Protein AF-W4L2V5-F1 (afdb_monomer)

Foldseek 3Di:
DPDQFQFPLSVCVVVVVDDPVCQLPDPRVVHHPFDPPPDPDGDDDDDPDDDDDDAFDKDKDKDCLQPSQAPPVRLVVLRNPDDQVRSQVVSCVSSVVRPSPDDIDMGMDTHHDDDDPVPDDPD

Organism: Entotheonella factor (NCBI:txid1429438)

pLDDT: mean 89.39, std 10.64, range [42.56, 98.56]

Secondary structure (DSSP, 8-state):
--S---BHHHHHHHTTSS-HHHHHT-TTTT-BS--TTSSSS-PPP--SSPPPP-TT-EEEEE-HHHHTTS-HHHHHHHHHHS-HHHHHHHHHHHHHHTT--S---EEEEE------TTS----

Mean predicted aligned error: 6.6 Å

InterPro domains:
  IPR001932 PPM-type phosphatase-like domain [PS51746] (1-111)
  IPR036457 PPM-type phosphatase-like domain superfamily [G3DSA:3.60.40.10] (1-111)
  IPR036457 PPM-type phosphatase-like domain superfamily [SSF81606] (1-111)

Radius of gyration: 18.51 Å; Cα contacts (8 Å, |Δi|>4): 122; chains: 1; bounding box: 55×36×48 Å

Structure (mmCIF, N/CA/C/O backbone):
data_AF-W4L2V5-F1
#
_entry.id   AF-W4L2V5-F1
#
loop_
_atom_site.group_PDB
_atom_site.id
_atom_site.type_symbol
_atom_site.label_atom_id
_atom_site.label_alt_id
_atom_site.label_comp_id
_atom_site.label_asym_id
_atom_site.label_entity_id
_atom_site.label_seq_id
_atom_site.pdbx_PDB_ins_code
_atom_site.Cartn_x
_atom_site.Cartn_y
_atom_site.Cartn_z
_atom_site.occupancy
_atom_site.B_iso_or_equiv
_atom_site.auth_seq_id
_atom_site.auth_comp_id
_atom_site.auth_asym_id
_atom_site.auth_atom_id
_atom_site.pdbx_PDB_model_num
ATOM 1 N N . GLN A 1 1 ? -3.696 -8.720 -3.503 1.00 84.81 1 GLN A N 1
ATOM 2 C CA . GLN A 1 1 ? -3.106 -8.199 -2.247 1.00 84.81 1 GLN A CA 1
ATOM 3 C C . GLN A 1 1 ? -2.240 -9.263 -1.549 1.00 84.81 1 GLN A C 1
ATOM 5 O O . GLN A 1 1 ? -2.633 -10.423 -1.546 1.00 84.81 1 GLN A O 1
ATOM 10 N N . MET A 1 2 ? -1.058 -8.909 -1.010 1.00 88.88 2 MET A N 1
ATO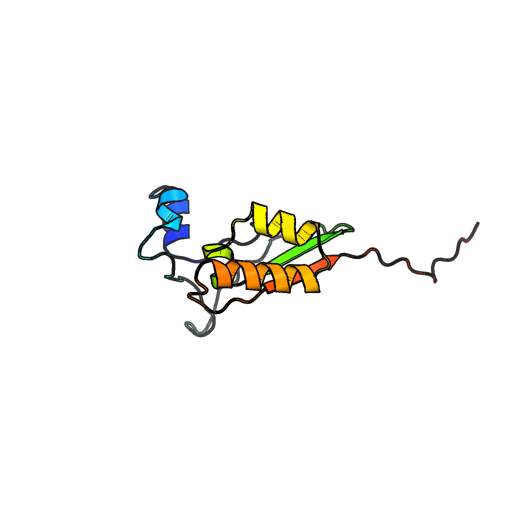M 11 C CA . MET A 1 2 ? -0.137 -9.852 -0.320 1.00 88.88 2 MET A CA 1
ATOM 12 C C . MET A 1 2 ? -0.230 -9.811 1.214 1.00 88.88 2 MET A C 1
ATOM 14 O O . MET A 1 2 ? 0.120 -10.777 1.888 1.00 88.88 2 MET A O 1
ATOM 18 N N . THR A 1 3 ? -0.636 -8.676 1.773 1.00 89.94 3 THR A N 1
ATOM 19 C CA . THR A 1 3 ? -0.862 -8.483 3.207 1.00 89.94 3 THR A CA 1
ATOM 20 C C . THR A 1 3 ? -2.356 -8.451 3.477 1.00 89.94 3 THR A C 1
ATOM 22 O O . THR A 1 3 ? -3.130 -8.058 2.611 1.00 89.94 3 THR A O 1
ATOM 25 N N . GLU A 1 4 ? -2.748 -8.831 4.684 1.00 86.56 4 GLU A N 1
ATOM 26 C CA . GLU A 1 4 ? -4.114 -8.650 5.167 1.00 86.56 4 GLU A CA 1
ATOM 27 C C . GLU A 1 4 ? -4.112 -7.555 6.227 1.00 86.56 4 GLU A C 1
ATOM 29 O O . GLU A 1 4 ? -3.262 -7.552 7.130 1.00 86.56 4 GLU A O 1
ATOM 34 N N . ASP A 1 5 ? -5.061 -6.630 6.124 1.00 87.38 5 ASP A N 1
ATOM 35 C CA . ASP A 1 5 ? -5.162 -5.553 7.094 1.00 87.38 5 ASP A CA 1
ATOM 36 C C . ASP A 1 5 ? -5.629 -6.103 8.436 1.00 87.38 5 ASP A C 1
ATOM 38 O O . ASP A 1 5 ? -6.609 -6.840 8.550 1.00 87.38 5 ASP A O 1
ATOM 42 N N . HIS A 1 6 ? -4.948 -5.692 9.501 1.00 88.62 6 HIS A N 1
ATOM 43 C CA . HIS A 1 6 ? -5.398 -5.968 10.858 1.00 88.62 6 HIS A CA 1
ATOM 44 C C . HIS A 1 6 ? -6.428 -4.916 11.278 1.00 88.62 6 HIS A C 1
ATOM 46 O O . HIS A 1 6 ? -6.168 -4.143 12.200 1.00 88.62 6 HIS A O 1
ATOM 52 N N . SER A 1 7 ? -7.573 -4.872 10.598 1.00 90.50 7 SER A N 1
ATOM 53 C CA . SER A 1 7 ? -8.683 -3.949 10.865 1.00 90.50 7 SER A CA 1
ATOM 54 C C . SER A 1 7 ? -9.928 -4.685 11.370 1.00 90.50 7 SER A C 1
ATOM 56 O O . SER A 1 7 ? -10.066 -5.899 11.209 1.00 90.50 7 SER A O 1
AT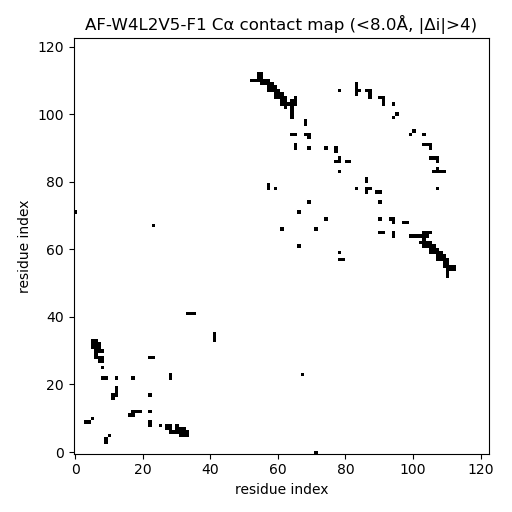OM 58 N N . VAL A 1 8 ? -10.849 -3.949 12.000 1.00 89.75 8 VAL A N 1
ATOM 59 C CA . VAL A 1 8 ? -12.145 -4.497 12.442 1.00 89.75 8 VAL A CA 1
ATOM 60 C C . VAL A 1 8 ? -12.913 -5.078 11.257 1.00 89.75 8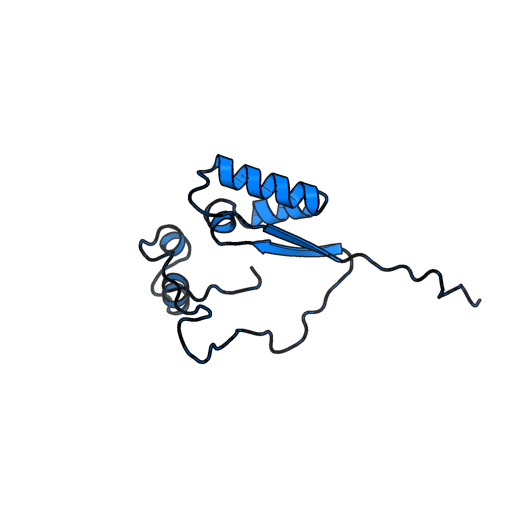 VAL A C 1
ATOM 62 O O . VAL A 1 8 ? -13.425 -6.191 11.336 1.00 89.75 8 VAL A O 1
ATOM 65 N N . VAL A 1 9 ? -12.952 -4.346 10.146 1.00 91.25 9 VAL A N 1
ATOM 66 C CA . VAL A 1 9 ? -13.677 -4.742 8.935 1.00 91.25 9 VAL A CA 1
ATOM 67 C C . VAL A 1 9 ? -13.122 -6.032 8.332 1.00 91.25 9 VAL A C 1
ATOM 69 O O . VAL A 1 9 ? -13.907 -6.907 7.970 1.00 91.25 9 VAL A O 1
ATOM 72 N N . MET A 1 10 ? -11.798 -6.207 8.299 1.00 88.00 10 MET A N 1
ATOM 73 C CA . MET A 1 10 ? -11.199 -7.462 7.830 1.00 88.00 10 MET A CA 1
ATOM 74 C C . MET A 1 10 ? -11.535 -8.652 8.732 1.00 88.00 10 MET A C 1
ATOM 76 O O . MET A 1 10 ? -11.772 -9.750 8.232 1.00 88.00 10 MET A O 1
ATOM 80 N N . GLU A 1 11 ? -11.630 -8.462 10.051 1.00 90.25 11 GLU A N 1
ATOM 81 C CA . GLU A 1 11 ? -12.063 -9.543 10.944 1.00 90.25 11 GLU A CA 1
ATOM 82 C C . GLU A 1 11 ? -13.545 -9.902 10.728 1.00 90.25 11 GLU A C 1
ATOM 84 O O . GLU A 1 11 ? -13.890 -11.083 10.733 1.00 90.25 11 GLU A O 1
ATOM 89 N N . LEU A 1 12 ? -14.414 -8.916 10.469 1.00 90.25 12 LEU A N 1
ATOM 90 C CA . LEU A 1 12 ? -15.824 -9.157 10.129 1.00 90.25 12 LEU A CA 1
ATOM 91 C C . LEU A 1 12 ? -15.975 -9.914 8.801 1.00 90.25 12 LEU A C 1
ATOM 93 O O . LEU A 1 12 ? -16.765 -10.858 8.725 1.00 90.25 12 LEU A O 1
ATOM 97 N N . LEU A 1 13 ? -15.195 -9.537 7.780 1.00 91.06 13 LEU A N 1
ATOM 98 C CA . LEU A 1 13 ? -15.100 -10.261 6.507 1.00 91.06 13 LEU A CA 1
ATOM 99 C C . LEU A 1 13 ? -14.667 -11.711 6.735 1.00 91.06 13 LEU A C 1
ATOM 101 O O . LEU A 1 13 ? -15.317 -12.639 6.259 1.00 91.06 13 LEU A O 1
ATOM 105 N N . ARG A 1 14 ? -13.605 -11.921 7.523 1.00 88.06 14 ARG A N 1
ATOM 106 C CA . ARG A 1 14 ? -13.064 -13.254 7.825 1.00 88.06 14 ARG A CA 1
ATOM 107 C C . ARG A 1 14 ? -14.073 -14.153 8.537 1.00 88.06 14 ARG A C 1
ATOM 109 O O . ARG A 1 14 ? -14.091 -15.361 8.315 1.00 88.06 14 ARG A O 1
ATOM 116 N N . GLN A 1 15 ? -14.908 -13.571 9.393 1.00 92.56 15 GLN A N 1
ATOM 117 C CA . GLN A 1 15 ? -15.986 -14.276 10.088 1.00 92.56 15 GLN A CA 1
ATOM 118 C C . GLN A 1 15 ? -17.229 -14.497 9.208 1.00 92.56 15 GLN A C 1
ATOM 120 O O . GLN A 1 15 ? -18.174 -15.148 9.651 1.00 92.56 15 GLN A O 1
ATOM 125 N N . GLY A 1 16 ? -17.242 -13.977 7.975 1.00 91.56 16 GLY A N 1
ATOM 126 C CA . GLY A 1 16 ? -18.374 -14.067 7.053 1.00 91.56 16 GLY A CA 1
ATOM 127 C C . GLY A 1 16 ? -19.576 -13.217 7.471 1.00 91.56 16 GLY A C 1
ATOM 128 O O . GLY A 1 16 ? -20.696 -13.495 7.048 1.00 91.56 16 GLY A O 1
ATOM 129 N N . LEU A 1 17 ? -19.366 -12.211 8.326 1.00 93.44 17 LEU A N 1
ATOM 130 C CA . LEU A 1 17 ? -20.430 -11.337 8.832 1.00 93.44 17 LEU A CA 1
ATOM 131 C C . LEU A 1 17 ? -20.791 -10.223 7.845 1.00 93.44 17 LEU A C 1
ATOM 133 O O . LEU A 1 17 ? -21.910 -9.714 7.881 1.00 93.44 17 LEU A O 1
ATOM 137 N N . ILE A 1 18 ? -19.850 -9.856 6.975 1.00 92.69 18 ILE A N 1
ATOM 138 C CA . ILE A 1 18 ? -20.025 -8.887 5.890 1.00 92.69 18 ILE A CA 1
ATOM 139 C C . ILE A 1 18 ? -19.357 -9.412 4.613 1.00 92.69 18 ILE A C 1
ATOM 141 O O . ILE A 1 18 ? -18.535 -10.326 4.674 1.00 92.69 18 ILE A O 1
ATOM 145 N N . ASN A 1 19 ? -19.700 -8.830 3.465 1.00 90.50 19 ASN A N 1
ATOM 146 C CA . ASN A 1 19 ? -19.027 -9.060 2.182 1.00 90.50 19 ASN A CA 1
ATOM 147 C C . ASN A 1 19 ? -18.086 -7.894 1.803 1.00 90.50 19 ASN A C 1
ATOM 149 O O . ASN A 1 19 ? -18.048 -6.871 2.488 1.00 90.50 19 ASN A O 1
ATOM 153 N N . GLU A 1 20 ? -17.317 -8.050 0.720 1.00 84.31 20 GLU A N 1
ATOM 154 C CA . GLU A 1 20 ? -16.314 -7.061 0.280 1.00 84.31 20 GLU A CA 1
ATOM 155 C C . GLU A 1 20 ? -16.914 -5.678 -0.017 1.00 84.31 20 GLU A C 1
ATOM 157 O O . GLU A 1 20 ? -16.343 -4.658 0.369 1.00 84.31 20 GLU A O 1
ATOM 162 N N . ASP A 1 21 ? -18.095 -5.624 -0.636 1.00 85.38 21 ASP A N 1
ATOM 163 C CA . ASP A 1 21 ? -18.769 -4.357 -0.942 1.00 85.38 21 ASP A CA 1
ATOM 164 C C . ASP A 1 21 ? -19.187 -3.619 0.337 1.00 85.38 21 ASP A C 1
ATOM 166 O O . ASP A 1 21 ? -19.009 -2.406 0.465 1.00 85.38 21 ASP A O 1
ATOM 170 N N . GLN A 1 22 ? -19.705 -4.360 1.319 1.00 86.94 22 GLN A N 1
ATOM 171 C CA . GLN A 1 22 ? -20.068 -3.830 2.633 1.00 86.94 22 GLN A CA 1
ATOM 172 C C . GLN A 1 22 ? -18.841 -3.353 3.410 1.00 86.94 22 GLN A C 1
ATOM 174 O O . GLN A 1 22 ? -18.921 -2.347 4.112 1.00 86.94 22 GLN A O 1
ATOM 179 N N . ALA A 1 23 ? -17.710 -4.045 3.271 1.00 85.06 23 ALA A N 1
ATOM 180 C CA . ALA A 1 23 ? -16.455 -3.673 3.905 1.00 85.06 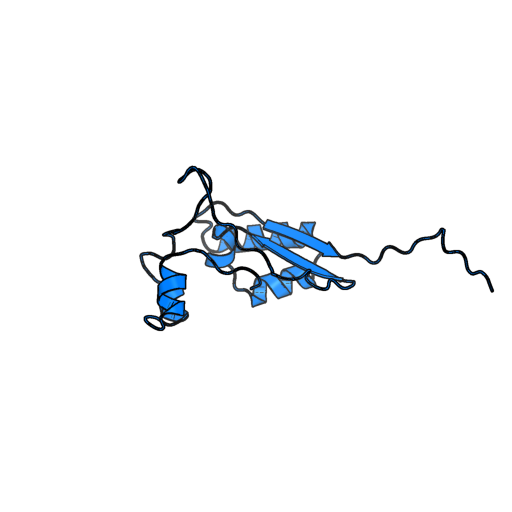23 ALA A CA 1
ATOM 181 C C . ALA A 1 23 ? -15.924 -2.319 3.410 1.00 85.06 23 ALA A C 1
ATOM 183 O O . ALA A 1 23 ? -15.567 -1.472 4.231 1.00 85.06 23 ALA A O 1
ATOM 184 N N . ARG A 1 24 ? -15.946 -2.070 2.092 1.00 79.31 24 ARG A N 1
ATOM 185 C CA . ARG A 1 24 ? -15.449 -0.816 1.486 1.00 79.31 24 ARG A CA 1
ATOM 186 C C . ARG A 1 24 ? -16.161 0.435 2.012 1.00 79.31 24 ARG A C 1
ATOM 188 O O . ARG A 1 24 ? -15.535 1.482 2.168 1.00 79.31 24 ARG A O 1
ATOM 195 N N . GLY A 1 25 ? -17.464 0.333 2.282 1.00 81.56 25 GLY A N 1
ATOM 196 C CA . GLY A 1 25 ? -18.299 1.431 2.783 1.00 81.56 25 GLY A CA 1
ATOM 197 C C . GLY A 1 25 ? -18.536 1.431 4.297 1.00 81.56 25 GLY A C 1
ATOM 198 O O . GLY A 1 25 ? -19.350 2.220 4.777 1.00 81.56 25 GLY A O 1
ATOM 199 N N . HIS A 1 26 ? -17.893 0.536 5.052 1.00 86.00 26 HIS A N 1
ATOM 200 C CA . HIS A 1 26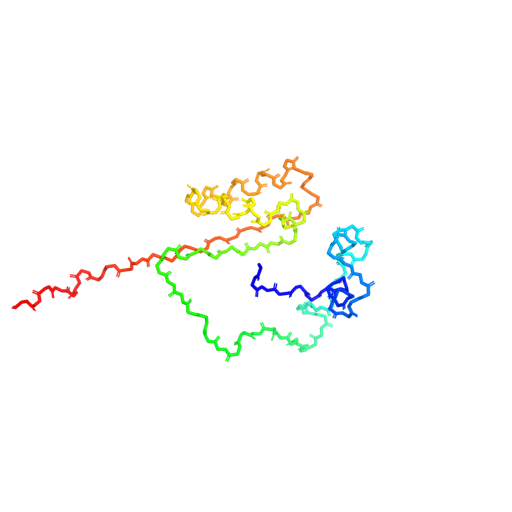 ? -18.191 0.353 6.470 1.00 86.00 26 HIS A CA 1
ATOM 201 C C . HIS A 1 26 ? -17.734 1.556 7.309 1.00 86.00 26 HIS A C 1
ATOM 203 O O . HIS A 1 26 ? -16.637 2.077 7.117 1.00 86.00 26 HIS A O 1
ATOM 209 N N . ALA A 1 27 ? -18.542 1.967 8.292 1.00 86.19 27 ALA A N 1
ATOM 210 C CA . ALA A 1 27 ? -18.225 3.110 9.157 1.00 86.19 27 ALA A CA 1
ATOM 211 C C . ALA A 1 27 ? -16.899 2.925 9.922 1.00 86.19 27 ALA A C 1
ATOM 213 O O . ALA A 1 27 ? -16.130 3.869 10.081 1.00 86.19 27 ALA A O 1
ATOM 214 N N . ASP A 1 28 ? -16.609 1.687 10.328 1.00 85.81 28 ASP A N 1
ATOM 215 C CA . ASP A 1 28 ? -15.399 1.322 11.077 1.00 85.81 28 ASP A CA 1
ATOM 216 C C . ASP A 1 28 ? -14.213 0.890 10.193 1.00 85.81 28 ASP A C 1
ATOM 218 O O . ASP A 1 28 ? -13.292 0.234 10.684 1.00 85.81 28 ASP A O 1
ATOM 222 N N . LYS A 1 29 ? -14.204 1.218 8.891 1.00 82.19 29 LYS A N 1
ATOM 223 C CA . LYS A 1 29 ? -13.134 0.779 7.970 1.00 82.19 29 LYS A CA 1
ATOM 224 C C . LYS A 1 29 ? -11.724 1.211 8.387 1.00 82.19 29 LYS A C 1
ATOM 226 O O . LYS A 1 29 ? -10.780 0.454 8.198 1.00 82.19 29 LYS A O 1
ATOM 231 N N . ASN A 1 30 ? -11.606 2.348 9.072 1.00 82.62 30 ASN A N 1
ATOM 232 C CA . ASN A 1 30 ? -10.326 2.890 9.540 1.00 82.62 30 ASN A CA 1
ATOM 233 C C . ASN A 1 30 ? -9.939 2.401 10.952 1.00 82.62 30 ASN A C 1
ATOM 235 O O . ASN A 1 30 ? -8.961 2.874 11.532 1.00 82.62 30 ASN A O 1
ATOM 239 N N . VAL A 1 31 ? -10.707 1.489 11.563 1.00 88.19 31 VAL A N 1
ATOM 240 C CA . VAL A 1 31 ? -10.423 1.003 12.921 1.00 88.19 31 VAL A CA 1
ATOM 241 C C . VAL A 1 31 ? -9.411 -0.142 12.870 1.00 88.19 31 VAL A C 1
ATOM 243 O O . VAL A 1 31 ? -9.745 -1.287 12.554 1.00 88.19 31 VAL A O 1
ATOM 246 N N . ILE A 1 32 ? -8.164 0.169 13.228 1.00 90.12 32 ILE A N 1
ATOM 247 C CA . ILE A 1 32 ? -7.053 -0.789 13.287 1.00 90.12 32 ILE A CA 1
ATOM 248 C C . ILE A 1 32 ? -7.008 -1.548 14.624 1.00 90.12 32 ILE A C 1
ATOM 250 O O . ILE A 1 32 ? -7.165 -0.983 15.705 1.00 90.12 32 ILE A O 1
ATOM 254 N N . LEU A 1 33 ? -6.747 -2.853 14.556 1.00 87.88 33 LEU A N 1
ATOM 255 C CA . LEU A 1 33 ? -6.632 -3.764 15.701 1.00 87.88 33 LEU A CA 1
ATOM 256 C C . LEU A 1 33 ? -5.187 -3.942 16.182 1.00 87.88 33 LEU A C 1
ATOM 258 O O . LEU A 1 33 ? -4.955 -4.386 17.312 1.00 87.88 33 LEU A O 1
ATOM 262 N N . ARG A 1 34 ? -4.202 -3.643 15.327 1.00 87.50 34 ARG A N 1
ATOM 263 C CA . ARG A 1 34 ? -2.773 -3.765 15.642 1.00 87.50 34 ARG A CA 1
ATOM 264 C C . ARG A 1 34 ? -2.002 -2.561 15.120 1.00 87.50 34 ARG A C 1
ATOM 266 O O . ARG A 1 34 ? -2.086 -2.236 13.945 1.00 87.50 34 ARG A O 1
ATOM 273 N N . ALA A 1 35 ? -1.202 -1.965 15.997 1.00 88.69 35 ALA A N 1
ATOM 274 C CA . ALA A 1 35 ? -0.266 -0.900 15.669 1.00 88.69 35 ALA A CA 1
ATOM 275 C C . ALA A 1 35 ? 0.972 -0.996 16.568 1.00 88.69 35 ALA A C 1
ATOM 277 O O . ALA A 1 35 ? 0.924 -1.548 17.673 1.00 88.69 35 ALA A O 1
ATOM 278 N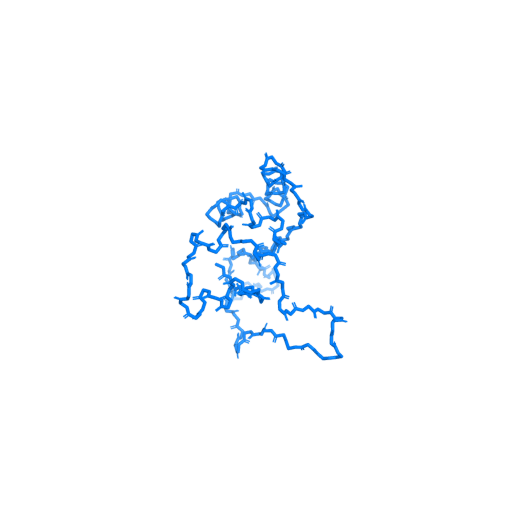 N . LEU A 1 36 ? 2.094 -0.456 16.098 1.00 90.62 36 LEU A N 1
ATOM 279 C CA . LEU A 1 36 ? 3.281 -0.291 16.933 1.00 90.62 36 LEU A CA 1
ATOM 280 C C . LEU A 1 36 ? 3.033 0.799 17.985 1.00 90.62 36 LEU A C 1
ATOM 282 O O . LEU A 1 36 ? 2.396 1.809 17.707 1.00 90.62 36 LEU A O 1
ATOM 286 N N . GLY A 1 37 ? 3.540 0.593 19.203 1.00 88.38 37 GLY A N 1
ATOM 287 C CA . GLY A 1 37 ? 3.458 1.576 20.292 1.00 88.38 37 GLY A CA 1
ATOM 288 C C . GLY A 1 37 ? 2.198 1.505 21.163 1.00 88.38 37 GLY A C 1
ATOM 289 O O . GLY A 1 37 ? 2.180 2.103 22.233 1.00 88.38 37 GLY A O 1
ATOM 290 N N . THR A 1 38 ? 1.172 0.732 20.788 1.00 85.81 38 THR A N 1
ATOM 291 C CA . THR A 1 38 ? -0.045 0.576 21.614 1.00 85.81 38 THR A CA 1
ATOM 292 C C . THR A 1 38 ? 0.108 -0.449 22.740 1.00 85.81 38 THR A C 1
ATOM 294 O O . THR A 1 38 ? -0.661 -0.446 23.698 1.00 85.81 38 THR A O 1
ATOM 297 N N . LYS A 1 39 ? 1.069 -1.373 22.618 1.00 88.00 39 LYS A N 1
ATOM 298 C CA . LYS A 1 39 ? 1.386 -2.421 23.601 1.00 88.00 39 LYS A CA 1
ATOM 299 C C . LYS A 1 39 ? 2.909 -2.611 23.679 1.00 88.00 39 LYS A C 1
ATOM 301 O O . LYS A 1 39 ? 3.580 -2.369 22.676 1.00 88.00 39 LYS A O 1
ATOM 306 N N . PRO A 1 40 ? 3.463 -3.099 24.809 1.00 89.00 40 PRO A N 1
ATOM 307 C CA . PRO A 1 40 ? 4.902 -3.373 24.938 1.00 89.00 40 PRO A CA 1
ATOM 308 C C . PRO A 1 40 ? 5.429 -4.411 23.941 1.00 89.00 40 PRO A C 1
ATOM 310 O O . PRO A 1 40 ? 6.609 -4.415 23.608 1.00 89.00 40 PRO A O 1
ATOM 313 N N . GLN A 1 41 ? 4.555 -5.309 23.484 1.00 89.94 41 GLN A N 1
ATOM 314 C CA . GLN A 1 41 ? 4.853 -6.314 22.473 1.00 89.94 41 GLN A CA 1
ATOM 315 C C . GLN A 1 41 ? 3.795 -6.262 21.376 1.00 89.94 41 GLN A C 1
ATOM 317 O O . GLN A 1 41 ? 2.602 -6.105 21.651 1.00 89.94 41 GLN A O 1
ATOM 322 N N . VAL A 1 42 ? 4.245 -6.434 20.136 1.00 87.69 42 VAL A N 1
ATOM 323 C CA . VAL A 1 42 ? 3.404 -6.498 18.943 1.00 87.69 42 VAL A CA 1
ATOM 324 C C . VAL A 1 42 ? 3.650 -7.819 18.225 1.00 87.69 42 VAL A C 1
ATOM 326 O O . VAL A 1 42 ? 4.788 -8.246 18.044 1.00 87.69 42 VAL A O 1
ATOM 329 N N . SER A 1 43 ? 2.572 -8.489 17.829 1.00 86.75 43 SER A N 1
ATOM 330 C CA . SER A 1 43 ? 2.666 -9.651 16.950 1.00 86.75 43 SER A CA 1
ATOM 331 C C . SER A 1 43 ? 2.665 -9.159 15.506 1.00 86.75 43 SER A C 1
ATOM 333 O O . SER A 1 43 ? 1.710 -8.507 15.078 1.00 86.75 43 SER A O 1
ATOM 335 N N . VAL A 1 44 ? 3.749 -9.443 14.785 1.00 88.69 44 VAL A N 1
ATOM 336 C CA . VAL A 1 44 ? 3.907 -9.109 13.366 1.00 88.69 44 VAL A CA 1
ATOM 337 C C . VAL A 1 44 ? 3.554 -10.334 12.533 1.00 88.69 44 VAL A C 1
ATOM 339 O O . VAL A 1 44 ? 4.007 -11.438 12.832 1.00 88.69 44 VAL A O 1
ATOM 342 N N . SER A 1 45 ? 2.756 -10.132 11.487 1.00 88.75 45 SER A N 1
ATOM 343 C CA . SER A 1 45 ? 2.446 -11.183 10.522 1.00 88.75 45 SER A CA 1
ATOM 344 C C . SER A 1 45 ? 3.610 -11.335 9.552 1.00 88.75 45 SER A C 1
ATOM 346 O O . SER A 1 45 ? 3.987 -10.388 8.864 1.00 88.75 45 SER A O 1
ATOM 348 N N . THR A 1 46 ? 4.188 -12.529 9.516 1.00 90.44 46 THR A N 1
ATOM 349 C CA . THR A 1 46 ? 5.260 -12.894 8.593 1.00 90.44 46 THR A CA 1
ATOM 350 C C . THR A 1 46 ? 4.838 -14.102 7.775 1.00 90.44 46 THR A C 1
ATOM 352 O O . THR A 1 46 ? 4.008 -14.913 8.190 1.00 90.44 46 THR A O 1
ATOM 355 N N . TRP A 1 47 ? 5.419 -14.229 6.590 1.00 86.19 47 TRP A N 1
ATOM 356 C CA . TRP A 1 47 ? 5.229 -15.411 5.768 1.00 86.19 47 TRP A CA 1
ATOM 357 C C . TRP A 1 47 ? 6.058 -16.554 6.358 1.00 86.19 47 TRP A C 1
ATOM 359 O O . TRP A 1 47 ? 7.233 -16.378 6.678 1.00 86.19 47 TRP A O 1
ATOM 369 N N . GLY A 1 48 ? 5.462 -17.741 6.500 1.00 87.00 48 GLY A N 1
ATOM 370 C CA . GLY A 1 48 ? 6.138 -18.902 7.097 1.00 87.00 48 GLY A CA 1
ATOM 371 C C . GLY A 1 48 ? 7.282 -19.475 6.249 1.00 87.00 48 GLY A C 1
ATOM 372 O O . GLY A 1 48 ? 8.042 -20.317 6.724 1.00 87.00 48 GLY A O 1
ATOM 373 N N . ARG A 1 49 ? 7.401 -19.044 4.988 1.00 88.25 49 ARG A N 1
ATOM 374 C CA . ARG A 1 49 ? 8.483 -19.391 4.061 1.00 88.25 49 ARG A CA 1
ATOM 375 C C . ARG A 1 49 ? 8.859 -18.163 3.228 1.00 88.25 49 ARG A C 1
ATOM 377 O O . ARG A 1 49 ? 7.987 -17.322 3.001 1.00 88.25 49 ARG A O 1
ATOM 384 N N . PRO A 1 50 ? 10.109 -18.072 2.741 1.00 86.75 50 PRO A N 1
ATOM 385 C CA . PRO A 1 50 ? 10.496 -17.040 1.788 1.00 86.75 50 PRO A CA 1
ATOM 386 C C . PRO A 1 50 ? 9.590 -17.059 0.554 1.00 86.75 50 PRO A C 1
ATOM 388 O O . PRO A 1 50 ? 9.289 -18.128 0.016 1.00 86.75 50 PRO A O 1
ATOM 391 N N . PHE A 1 51 ? 9.168 -15.878 0.113 1.00 87.19 51 PHE A N 1
ATOM 392 C CA . PHE A 1 51 ? 8.413 -15.719 -1.123 1.00 87.19 51 PHE A CA 1
ATOM 393 C C . PHE A 1 51 ? 9.369 -15.853 -2.324 1.00 87.19 51 PHE A C 1
ATOM 395 O O . PHE A 1 51 ? 10.411 -15.194 -2.325 1.00 87.19 51 PHE A O 1
ATOM 402 N N . PRO A 1 52 ? 9.078 -16.710 -3.321 1.00 90.19 52 PRO A N 1
ATOM 403 C CA . PRO A 1 52 ? 9.922 -16.834 -4.503 1.00 90.19 52 PRO A CA 1
ATOM 404 C C . PRO A 1 52 ? 9.790 -15.578 -5.367 1.00 90.19 52 PRO A C 1
ATOM 406 O O . PRO A 1 52 ? 8.699 -15.258 -5.827 1.00 90.19 52 PRO A O 1
ATOM 409 N N . VAL A 1 53 ? 10.909 -14.898 -5.601 1.00 92.06 53 VAL A N 1
ATOM 410 C CA . VAL A 1 53 ? 10.978 -13.670 -6.399 1.00 92.06 53 VAL A CA 1
ATOM 411 C C . VAL A 1 53 ? 11.563 -13.979 -7.777 1.00 92.06 53 VAL A C 1
ATOM 413 O O . VAL A 1 53 ? 12.531 -14.737 -7.886 1.00 92.06 53 VAL A O 1
ATOM 416 N N . LYS A 1 54 ? 10.988 -13.396 -8.828 1.00 92.56 54 LYS A N 1
ATOM 417 C CA . LYS A 1 54 ? 11.427 -13.521 -10.220 1.00 92.56 54 LYS A CA 1
ATOM 418 C C . LYS A 1 54 ? 11.841 -12.173 -10.804 1.00 92.56 54 LYS A C 1
ATOM 420 O O . LYS A 1 54 ? 11.477 -11.107 -10.318 1.00 92.56 54 LYS A O 1
ATOM 425 N N . ALA A 1 55 ? 12.602 -12.254 -11.891 1.00 92.75 55 ALA A N 1
ATOM 426 C CA . ALA A 1 55 ? 12.887 -11.121 -12.758 1.00 92.75 55 ALA A CA 1
ATOM 427 C C . ALA A 1 55 ? 11.605 -10.384 -13.150 1.00 92.75 55 ALA A C 1
ATOM 429 O O . ALA A 1 55 ? 10.640 -11.022 -13.573 1.00 92.75 55 ALA A O 1
ATOM 430 N N . ASN A 1 56 ? 11.652 -9.057 -13.095 1.00 91.94 56 ASN A N 1
ATOM 431 C CA . ASN A 1 56 ? 10.556 -8.145 -13.408 1.00 91.94 56 ASN A CA 1
ATOM 432 C C . ASN A 1 56 ? 9.356 -8.220 -12.452 1.00 91.94 56 ASN A C 1
ATOM 434 O O . ASN A 1 56 ? 8.346 -7.568 -12.719 1.00 91.94 56 ASN A O 1
ATOM 438 N N . ASP A 1 57 ? 9.452 -8.947 -11.331 1.00 94.69 57 ASP A N 1
ATOM 439 C CA . ASP A 1 57 ? 8.453 -8.823 -10.271 1.00 94.69 57 ASP A CA 1
ATOM 440 C C . ASP A 1 57 ? 8.431 -7.377 -9.762 1.00 94.69 57 ASP A C 1
ATOM 442 O O . ASP A 1 57 ? 9.471 -6.719 -9.605 1.00 94.69 57 ASP A O 1
ATOM 446 N N . ARG A 1 58 ? 7.222 -6.885 -9.488 1.00 95.69 58 ARG A N 1
ATOM 447 C CA . ARG A 1 58 ? 6.991 -5.562 -8.917 1.00 95.69 58 ARG A CA 1
ATOM 448 C C . ARG A 1 58 ? 6.213 -5.690 -7.620 1.00 95.69 58 ARG A C 1
ATOM 450 O O . ARG A 1 58 ? 5.147 -6.299 -7.583 1.00 95.69 58 ARG A O 1
ATOM 457 N N . PHE A 1 59 ? 6.741 -5.084 -6.564 1.00 96.38 59 PHE A N 1
ATOM 458 C CA . PHE A 1 59 ? 6.089 -5.022 -5.261 1.00 96.38 59 PHE A CA 1
ATOM 459 C C . PHE A 1 59 ? 5.652 -3.593 -4.997 1.00 96.38 59 PHE A C 1
ATOM 461 O O . PHE A 1 59 ? 6.487 -2.689 -4.970 1.00 96.38 59 PHE A O 1
ATOM 468 N N . VAL A 1 60 ? 4.354 -3.403 -4.779 1.00 97.81 60 VAL A N 1
ATOM 469 C CA . VAL A 1 60 ? 3.781 -2.114 -4.394 1.00 97.81 60 VAL A CA 1
ATOM 470 C C . VAL A 1 60 ? 3.500 -2.140 -2.898 1.00 97.81 60 VAL A C 1
ATOM 472 O O . VAL A 1 60 ? 2.739 -2.974 -2.412 1.00 97.81 60 VAL A O 1
ATOM 475 N N . LEU A 1 61 ? 4.119 -1.218 -2.171 1.00 97.69 61 LEU A N 1
ATOM 476 C CA . LEU A 1 61 ? 3.782 -0.898 -0.793 1.00 97.69 61 LEU A CA 1
ATOM 477 C C . LEU A 1 61 ? 3.062 0.440 -0.793 1.00 97.69 61 LEU A C 1
ATOM 479 O O . LEU A 1 61 ? 3.517 1.395 -1.422 1.00 97.69 61 LEU A O 1
ATOM 483 N N . CYS A 1 62 ? 1.954 0.525 -0.074 1.00 96.94 62 CYS A N 1
ATOM 484 C CA . CYS A 1 62 ? 1.208 1.765 0.042 1.00 96.94 62 CYS A CA 1
ATOM 485 C C . CYS A 1 62 ? 0.528 1.884 1.403 1.00 96.94 62 CYS A C 1
ATOM 487 O O . CYS A 1 62 ? 0.411 0.902 2.138 1.00 96.94 62 CYS A O 1
ATOM 489 N N . THR A 1 63 ? 0.129 3.106 1.744 1.00 95.25 63 THR A N 1
ATOM 490 C CA . THR A 1 63 ? -0.810 3.368 2.838 1.00 95.25 63 THR A CA 1
ATOM 491 C C . THR A 1 63 ? -2.253 3.233 2.350 1.00 95.25 63 THR A C 1
ATOM 493 O O . THR A 1 63 ? -2.520 3.305 1.147 1.00 95.25 63 THR A O 1
ATOM 496 N N . ASP A 1 64 ? -3.182 3.095 3.293 1.00 92.31 64 ASP A N 1
ATOM 497 C CA . ASP A 1 64 ? -4.635 3.139 3.073 1.00 92.31 64 ASP A CA 1
ATOM 498 C C . ASP A 1 64 ? -5.084 4.382 2.291 1.00 92.31 64 ASP A C 1
ATOM 500 O O . ASP A 1 64 ? -5.949 4.284 1.424 1.00 92.31 64 ASP A O 1
ATOM 504 N N . GLY A 1 65 ? -4.409 5.522 2.472 1.00 94.38 65 GLY A N 1
ATOM 505 C CA . GLY A 1 65 ? -4.620 6.722 1.657 1.00 94.38 65 GLY A CA 1
ATOM 506 C C . GLY A 1 65 ? -4.529 6.507 0.133 1.00 94.38 65 GLY A C 1
ATOM 507 O O . GLY A 1 65 ? -5.117 7.290 -0.616 1.00 94.38 65 GLY A O 1
ATOM 508 N N . LEU A 1 66 ? -3.830 5.465 -0.349 1.00 96.25 66 LEU A N 1
ATOM 509 C CA . LEU A 1 66 ? -3.874 5.035 -1.755 1.00 96.25 66 LEU A CA 1
ATOM 510 C C . LEU A 1 66 ? -5.007 4.029 -2.009 1.00 96.25 66 LEU A C 1
ATOM 512 O O . LEU A 1 66 ? -5.859 4.283 -2.861 1.00 96.25 66 LEU A O 1
ATOM 516 N N . SER A 1 67 ? -4.987 2.884 -1.320 1.00 92.81 67 SER A N 1
ATOM 517 C CA . SER A 1 67 ? -5.844 1.725 -1.629 1.00 92.81 67 SER A CA 1
ATOM 518 C C . SER A 1 67 ? -7.333 1.970 -1.371 1.00 92.81 67 SER A C 1
ATOM 520 O O . SER A 1 67 ? -8.177 1.295 -1.955 1.00 92.81 67 SER A O 1
ATOM 522 N N . ASP A 1 68 ? -7.676 2.970 -0.558 1.00 91.00 68 ASP A N 1
ATOM 523 C CA . ASP A 1 68 ? -9.061 3.410 -0.370 1.00 91.00 68 ASP A CA 1
ATOM 524 C C . ASP A 1 68 ? -9.636 4.138 -1.595 1.00 91.00 68 ASP A C 1
ATOM 526 O O . ASP A 1 68 ? -10.857 4.216 -1.754 1.00 91.00 68 ASP A O 1
ATOM 530 N N . LEU A 1 69 ? -8.775 4.717 -2.439 1.00 93.25 69 LEU A N 1
ATOM 531 C CA . LEU A 1 69 ? -9.165 5.597 -3.546 1.00 93.25 69 LEU A CA 1
ATOM 532 C C . LEU A 1 69 ? -8.812 5.027 -4.923 1.00 93.25 69 LEU A C 1
ATOM 534 O O . LEU A 1 69 ? -9.430 5.411 -5.920 1.00 93.25 69 LEU A O 1
ATOM 538 N N . VAL A 1 70 ? -7.826 4.138 -5.007 1.00 95.25 70 VAL A N 1
ATOM 539 C CA . VAL A 1 70 ? -7.334 3.551 -6.259 1.00 95.25 70 VAL A CA 1
ATOM 540 C C . VAL A 1 70 ? -7.511 2.039 -6.206 1.00 95.25 70 VAL A C 1
ATOM 542 O O . VAL A 1 70 ? -7.098 1.408 -5.239 1.00 95.25 70 VAL A O 1
ATOM 545 N N . LEU A 1 71 ? -8.145 1.466 -7.232 1.00 93.62 71 LEU A N 1
ATOM 546 C CA . LEU A 1 71 ? -8.448 0.036 -7.273 1.00 93.62 71 LEU A CA 1
ATOM 547 C C . LEU A 1 71 ? -7.195 -0.789 -7.591 1.00 93.62 71 LEU A C 1
ATOM 549 O O . LEU A 1 71 ? -6.324 -0.333 -8.331 1.00 93.62 71 LEU A O 1
ATOM 553 N N . ASP A 1 72 ? -7.148 -2.029 -7.100 1.00 94.25 72 ASP A N 1
ATOM 554 C CA . ASP A 1 72 ? -6.033 -2.965 -7.309 1.00 94.25 72 ASP A CA 1
ATOM 555 C C . ASP A 1 72 ? -5.631 -3.100 -8.790 1.00 94.25 72 ASP A C 1
ATOM 557 O O . ASP A 1 72 ? -4.446 -3.010 -9.105 1.00 94.25 72 ASP A O 1
ATOM 561 N N . ASP A 1 73 ? -6.600 -3.228 -9.704 1.00 96.50 73 ASP A N 1
ATOM 562 C CA . ASP A 1 73 ? -6.343 -3.351 -11.149 1.00 96.50 73 ASP A CA 1
ATOM 563 C C . ASP A 1 73 ? -5.687 -2.089 -11.739 1.00 96.50 73 ASP A C 1
ATOM 565 O O . ASP A 1 73 ? -4.870 -2.162 -12.657 1.00 96.50 73 ASP A O 1
ATOM 569 N N . GLU A 1 74 ? -6.016 -0.912 -11.203 1.00 97.44 74 GLU A N 1
ATOM 570 C CA . GLU A 1 74 ? -5.426 0.360 -11.630 1.00 97.44 74 GLU A CA 1
ATOM 571 C C . GLU A 1 74 ? -4.010 0.512 -11.080 1.00 97.44 74 GLU A C 1
ATOM 573 O O . GLU A 1 74 ? -3.110 0.951 -11.800 1.00 97.44 74 GLU A O 1
ATOM 578 N N . ILE A 1 75 ? -3.805 0.107 -9.820 1.00 97.69 75 ILE A N 1
ATOM 579 C CA . ILE A 1 75 ? -2.479 0.037 -9.207 1.00 97.69 75 ILE A CA 1
ATOM 580 C C . ILE A 1 75 ? -1.588 -0.882 -10.038 1.00 97.69 75 ILE A C 1
ATOM 582 O O . ILE A 1 75 ? -0.475 -0.489 -10.383 1.00 97.69 75 ILE A O 1
ATOM 586 N N . GLN A 1 76 ? -2.087 -2.066 -10.397 1.00 96.94 76 GLN A N 1
ATOM 587 C CA . GLN A 1 76 ? -1.374 -3.024 -11.230 1.00 96.94 76 GLN A CA 1
ATOM 588 C C . GLN A 1 76 ? -1.033 -2.427 -12.599 1.00 96.94 76 GLN A C 1
ATOM 590 O O . GLN A 1 76 ? 0.137 -2.415 -12.975 1.00 96.94 76 GLN A O 1
ATOM 595 N N . ALA A 1 77 ? -2.017 -1.887 -13.321 1.00 98.00 77 ALA A N 1
ATOM 596 C CA . ALA A 1 77 ? -1.805 -1.355 -14.665 1.00 98.00 77 ALA A CA 1
ATOM 597 C C . ALA A 1 77 ? -0.764 -0.222 -14.694 1.00 98.00 77 ALA A C 1
ATOM 599 O O . ALA A 1 77 ? 0.130 -0.218 -15.542 1.00 98.00 77 ALA A O 1
ATOM 600 N N . ILE A 1 78 ? -0.838 0.718 -13.74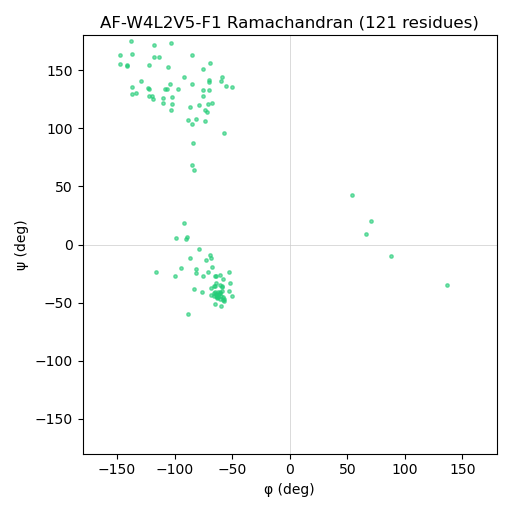5 1.00 98.06 78 ILE A N 1
ATOM 601 C CA . ILE A 1 78 ? 0.128 1.822 -13.633 1.00 98.06 78 ILE A CA 1
ATOM 602 C C . ILE A 1 78 ? 1.504 1.293 -13.221 1.00 98.06 78 ILE A C 1
ATOM 604 O O . ILE A 1 78 ? 2.526 1.694 -13.783 1.00 98.06 78 ILE A O 1
ATOM 608 N N . ALA A 1 79 ? 1.541 0.370 -12.257 1.00 97.44 79 ALA A N 1
ATOM 609 C CA . ALA A 1 79 ? 2.782 -0.238 -11.816 1.00 97.44 79 ALA A CA 1
ATOM 610 C C . ALA A 1 79 ? 3.444 -1.066 -12.919 1.00 97.44 79 ALA A C 1
ATOM 612 O O . ALA A 1 79 ? 4.655 -1.175 -12.882 1.00 97.44 79 ALA A O 1
ATOM 613 N N . GLU A 1 80 ? 2.730 -1.631 -13.890 1.00 96.25 80 GLU A N 1
ATOM 614 C CA . GLU A 1 80 ? 3.323 -2.382 -15.007 1.00 96.25 80 GLU A CA 1
ATOM 615 C C . GLU A 1 80 ? 3.803 -1.475 -16.150 1.00 96.25 80 GLU A C 1
ATOM 617 O O . GLU A 1 80 ? 4.856 -1.734 -16.737 1.00 96.25 80 GLU A O 1
ATOM 622 N N . ALA A 1 81 ? 3.057 -0.410 -16.455 1.00 96.81 81 ALA A N 1
ATOM 623 C CA . ALA A 1 81 ? 3.298 0.433 -17.626 1.00 96.81 81 ALA A CA 1
ATOM 624 C C . ALA A 1 81 ? 4.507 1.377 -17.491 1.00 96.81 81 ALA A C 1
ATOM 626 O O . ALA A 1 81 ? 5.107 1.756 -18.495 1.00 96.81 81 ALA A O 1
ATOM 627 N N . GLU A 1 82 ? 4.865 1.762 -16.266 1.00 96.62 82 GLU A N 1
ATOM 628 C CA . GLU A 1 82 ? 5.775 2.883 -16.012 1.00 96.62 82 GLU A CA 1
ATOM 629 C C . GLU A 1 82 ? 7.064 2.468 -15.291 1.00 96.62 82 GLU A C 1
ATOM 631 O O . GLU A 1 82 ? 7.218 1.341 -14.814 1.00 96.62 82 GLU A O 1
ATOM 636 N N . THR A 1 83 ? 8.027 3.385 -15.166 1.00 97.06 83 THR A N 1
ATOM 637 C CA . THR A 1 83 ? 9.149 3.194 -14.225 1.00 97.06 83 THR A CA 1
ATOM 638 C C . THR A 1 83 ? 8.653 3.290 -12.775 1.00 97.06 83 THR A C 1
ATOM 640 O O . THR A 1 83 ? 7.652 3.966 -12.538 1.00 97.06 83 THR A O 1
ATOM 643 N N . PRO A 1 84 ? 9.337 2.696 -11.774 1.00 97.31 84 PRO A N 1
ATOM 644 C CA . PRO A 1 84 ? 8.907 2.789 -10.374 1.00 97.31 84 PRO A CA 1
ATOM 645 C C . PRO A 1 84 ? 8.671 4.227 -9.887 1.00 97.31 84 PRO A C 1
ATOM 647 O O . PRO A 1 84 ? 7.684 4.486 -9.204 1.00 97.31 84 PRO A O 1
ATOM 650 N N . SER A 1 85 ? 9.530 5.176 -10.282 1.00 98.00 85 SER A N 1
ATOM 651 C CA . SER A 1 85 ? 9.377 6.592 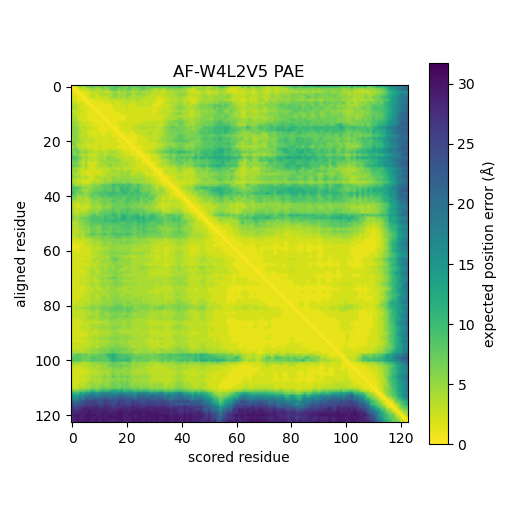-9.916 1.00 98.00 85 SER A CA 1
ATOM 652 C C . SER A 1 85 ? 8.116 7.198 -10.530 1.00 98.00 85 SER A C 1
ATOM 654 O O . SER A 1 85 ? 7.294 7.775 -9.822 1.00 98.00 85 SER A O 1
ATOM 656 N N . THR A 1 86 ? 7.935 7.023 -11.841 1.00 98.44 86 THR A N 1
ATOM 657 C CA . THR A 1 86 ? 6.782 7.564 -12.570 1.00 98.44 86 THR A CA 1
ATOM 658 C C . THR A 1 86 ? 5.473 6.933 -12.097 1.00 98.44 86 THR A C 1
ATOM 660 O O . THR A 1 86 ? 4.495 7.644 -11.883 1.00 98.44 86 THR A O 1
ATOM 663 N N . ALA A 1 87 ? 5.461 5.621 -11.852 1.00 98.25 87 ALA A N 1
ATOM 664 C CA . ALA A 1 87 ? 4.310 4.913 -11.305 1.00 98.25 87 ALA A CA 1
ATOM 665 C C . ALA A 1 87 ? 3.916 5.458 -9.923 1.00 98.25 87 ALA A C 1
ATOM 667 O O . ALA A 1 87 ? 2.745 5.761 -9.699 1.00 98.25 87 ALA A O 1
ATOM 668 N N . CYS A 1 88 ? 4.876 5.655 -9.009 1.00 98.50 88 CYS A N 1
ATOM 669 C CA . CYS A 1 88 ? 4.601 6.265 -7.705 1.00 98.50 88 CYS A CA 1
ATOM 670 C C . CYS A 1 88 ? 3.954 7.654 -7.846 1.00 98.50 88 CYS A C 1
ATOM 672 O O . CYS A 1 88 ? 2.950 7.936 -7.192 1.00 98.50 88 CYS A O 1
ATOM 674 N N . GLU A 1 89 ? 4.492 8.517 -8.713 1.00 98.50 89 GLU A N 1
ATOM 675 C CA . GLU A 1 89 ? 3.949 9.861 -8.954 1.00 98.50 89 GLU A CA 1
ATOM 676 C C . GLU A 1 89 ? 2.528 9.827 -9.532 1.00 98.50 89 GLU A C 1
ATOM 678 O O . GLU A 1 89 ? 1.653 10.573 -9.073 1.00 98.50 89 GLU A O 1
ATOM 683 N N . GLN A 1 90 ? 2.274 8.947 -10.504 1.00 98.56 90 GLN A N 1
ATOM 684 C CA . GLN A 1 90 ? 0.953 8.772 -11.105 1.00 98.56 90 GLN A CA 1
ATOM 685 C C . GLN A 1 90 ? -0.069 8.254 -10.087 1.00 98.56 90 GLN A C 1
ATOM 687 O O . GLN A 1 90 ? -1.162 8.811 -9.991 1.00 98.56 90 GLN A O 1
ATOM 692 N N . LEU A 1 91 ? 0.292 7.259 -9.272 1.00 98.44 91 LEU A N 1
ATOM 693 C CA . LEU A 1 91 ? -0.586 6.694 -8.241 1.00 98.44 91 LEU A CA 1
ATOM 694 C C . LEU A 1 91 ? -0.958 7.727 -7.174 1.00 98.44 91 LEU A C 1
ATOM 696 O O . LEU A 1 91 ? -2.135 7.895 -6.848 1.00 98.44 91 LEU A O 1
ATOM 700 N N . VAL A 1 92 ? 0.027 8.484 -6.681 1.00 98.31 92 VAL A N 1
ATOM 701 C CA . VAL A 1 92 ? -0.214 9.585 -5.737 1.00 98.31 92 VAL A CA 1
ATOM 702 C C . VAL A 1 92 ? -1.118 10.649 -6.362 1.00 98.31 92 VAL A C 1
ATOM 704 O O . VAL A 1 92 ? -2.013 11.177 -5.699 1.00 98.31 92 VAL A O 1
ATOM 707 N N . THR A 1 93 ? -0.901 10.975 -7.635 1.00 98.31 93 THR A N 1
ATOM 708 C CA . THR A 1 93 ? -1.704 11.971 -8.354 1.00 98.31 93 THR A CA 1
ATOM 709 C C . THR A 1 93 ? -3.150 11.510 -8.520 1.00 98.31 93 THR A C 1
ATOM 711 O O . THR A 1 93 ? -4.066 12.284 -8.243 1.00 98.31 93 THR A O 1
ATOM 714 N N . LEU A 1 94 ? -3.364 10.250 -8.899 1.00 98.19 94 LEU A N 1
ATOM 715 C CA . LEU A 1 94 ? -4.690 9.660 -9.063 1.00 98.19 94 LEU A CA 1
ATOM 716 C C . LEU A 1 94 ? -5.475 9.648 -7.743 1.00 98.19 94 LEU A C 1
ATOM 718 O O . LEU A 1 94 ? -6.626 10.083 -7.711 1.00 98.19 94 LEU A O 1
ATOM 722 N N . ALA A 1 95 ? -4.849 9.241 -6.634 1.00 97.56 95 ALA A N 1
ATOM 723 C CA . ALA A 1 95 ? -5.480 9.286 -5.313 1.00 97.56 95 ALA A CA 1
ATOM 724 C C . ALA A 1 95 ? -5.851 10.717 -4.888 1.00 97.56 95 ALA A C 1
ATOM 726 O O . ALA A 1 95 ? -6.964 10.961 -4.418 1.00 97.56 95 ALA A O 1
ATOM 727 N N . LYS A 1 96 ? -4.967 11.698 -5.120 1.00 97.31 96 LYS A N 1
ATOM 728 C CA . LYS A 1 96 ? -5.272 13.116 -4.858 1.00 97.31 96 LYS A CA 1
ATOM 729 C C . LYS A 1 96 ? -6.465 13.611 -5.675 1.00 97.31 96 LYS A C 1
ATOM 731 O O . LYS A 1 96 ? -7.318 14.311 -5.137 1.00 97.31 96 LYS A O 1
ATOM 736 N N . GLN A 1 97 ? -6.555 13.234 -6.951 1.00 97.69 97 GLN A N 1
ATOM 737 C CA . GLN A 1 97 ? -7.677 13.608 -7.821 1.00 97.69 97 GLN A CA 1
ATOM 738 C C . GLN A 1 97 ? -9.014 13.015 -7.358 1.00 97.69 97 GLN A C 1
ATOM 740 O O . GLN A 1 97 ? -10.062 13.608 -7.603 1.00 97.69 97 GLN A O 1
ATOM 745 N N . ARG A 1 98 ? -8.986 11.876 -6.659 1.00 96.56 98 ARG A N 1
ATOM 746 C CA . ARG A 1 98 ? -10.173 11.192 -6.124 1.00 96.56 98 ARG A CA 1
ATOM 747 C C . ARG A 1 98 ? -10.576 11.631 -4.718 1.00 96.56 98 ARG A C 1
ATOM 749 O O . ARG A 1 98 ? -11.500 11.064 -4.146 1.00 96.56 98 ARG A O 1
ATOM 756 N N . GLY A 1 99 ? -9.916 12.652 -4.177 1.00 93.56 99 GLY A N 1
ATOM 757 C CA . GLY A 1 99 ? -10.296 13.291 -2.921 1.00 93.56 99 GLY A CA 1
ATOM 758 C C . GLY A 1 99 ? -9.112 13.583 -2.014 1.00 93.56 99 GLY A C 1
ATOM 759 O O . GLY A 1 99 ? -9.110 14.621 -1.357 1.00 93.56 99 GLY A O 1
ATOM 760 N N . GLY A 1 100 ? -8.093 12.713 -2.007 1.00 89.44 100 GLY A N 1
ATOM 761 C CA . GLY A 1 100 ? -6.879 12.906 -1.208 1.00 89.44 100 GLY A CA 1
ATOM 762 C C . GLY A 1 100 ? -7.156 13.133 0.281 1.00 89.44 100 GLY A C 1
ATOM 763 O O . GLY A 1 100 ? -6.571 14.032 0.880 1.00 89.44 100 GLY A O 1
ATOM 764 N N . TYR A 1 101 ? -8.084 12.364 0.855 1.00 86.81 101 TYR A N 1
ATOM 765 C CA . TYR A 1 101 ? -8.589 12.577 2.217 1.00 86.81 101 TYR A CA 1
ATOM 766 C C . TYR A 1 101 ? -7.594 12.208 3.327 1.00 86.81 101 TYR A C 1
ATOM 768 O O . TYR A 1 101 ? -7.813 12.592 4.474 1.00 86.81 101 TYR A O 1
ATOM 776 N N . ASP A 1 102 ? -6.519 11.492 2.992 1.00 91.38 102 ASP A N 1
ATOM 777 C CA . ASP A 1 102 ? -5.489 11.047 3.930 1.00 91.38 102 ASP A CA 1
ATOM 778 C C . ASP A 1 102 ? -4.075 11.204 3.341 1.00 91.38 102 ASP A C 1
ATOM 780 O O . ASP A 1 102 ? -3.883 11.596 2.186 1.00 91.38 102 ASP A O 1
ATOM 784 N N . ASN A 1 103 ? -3.054 10.927 4.146 1.00 96.44 103 ASN A N 1
ATOM 785 C CA . ASN A 1 103 ? -1.666 10.868 3.729 1.00 96.44 103 ASN A CA 1
ATOM 786 C C . ASN A 1 103 ? -1.439 9.683 2.783 1.00 96.44 103 ASN A C 1
ATOM 788 O O . ASN A 1 103 ? -1.644 8.518 3.117 1.00 96.44 103 ASN A O 1
ATOM 792 N N . ILE A 1 104 ? -0.952 10.002 1.586 1.00 97.50 104 ILE A N 1
ATOM 793 C CA . ILE A 1 104 ? -0.704 9.025 0.529 1.00 97.50 104 ILE A CA 1
ATOM 794 C C . ILE A 1 104 ? 0.795 8.761 0.468 1.00 97.50 104 ILE A C 1
ATOM 796 O O . ILE A 1 104 ? 1.571 9.658 0.133 1.00 97.50 104 ILE A O 1
ATOM 800 N N . THR A 1 105 ? 1.196 7.530 0.770 1.00 97.44 105 THR A N 1
ATOM 801 C CA . THR A 1 105 ? 2.574 7.060 0.604 1.00 97.44 105 THR A CA 1
ATOM 802 C C . THR A 1 105 ? 2.579 5.834 -0.293 1.00 97.44 105 THR A C 1
ATOM 804 O O . THR A 1 105 ? 1.765 4.933 -0.108 1.00 97.44 105 THR A O 1
ATOM 807 N N . VAL A 1 106 ? 3.501 5.800 -1.256 1.00 98.19 106 VAL A N 1
ATOM 808 C CA . VAL A 1 106 ? 3.675 4.689 -2.198 1.00 98.19 106 VAL A CA 1
ATOM 809 C C . VAL A 1 106 ? 5.163 4.406 -2.359 1.00 98.19 106 VAL A C 1
ATOM 811 O O . VAL A 1 106 ? 5.961 5.331 -2.504 1.00 98.19 106 VAL A O 1
ATOM 814 N N . GLY A 1 107 ? 5.534 3.131 -2.337 1.00 98.19 107 GLY A N 1
ATOM 815 C CA . GLY A 1 107 ? 6.867 2.646 -2.667 1.00 98.19 107 GLY A CA 1
ATOM 816 C C . GLY A 1 107 ? 6.765 1.449 -3.601 1.00 98.19 107 GLY A C 1
ATOM 817 O O . GLY A 1 107 ? 6.013 0.516 -3.328 1.00 98.19 107 GLY A O 1
ATOM 818 N N . ILE A 1 108 ? 7.521 1.471 -4.697 1.00 98.19 108 ILE A N 1
ATOM 819 C CA . ILE A 1 108 ? 7.551 0.381 -5.674 1.00 98.19 108 ILE A CA 1
ATOM 820 C C . ILE A 1 108 ? 8.962 -0.186 -5.737 1.00 98.19 108 ILE A C 1
ATOM 822 O O . ILE A 1 108 ? 9.922 0.544 -5.981 1.00 98.19 108 ILE A O 1
ATOM 826 N N . LEU A 1 109 ? 9.076 -1.496 -5.531 1.00 96.50 109 LEU A N 1
ATOM 827 C CA . LEU A 1 109 ? 10.304 -2.242 -5.766 1.00 96.50 109 LEU A CA 1
ATOM 828 C C . LEU A 1 109 ? 10.164 -2.985 -7.088 1.00 96.50 109 LEU A C 1
ATOM 830 O O . LEU A 1 109 ? 9.205 -3.730 -7.274 1.00 96.50 109 LEU A O 1
ATOM 834 N N . HIS A 1 110 ? 11.132 -2.795 -7.979 1.00 95.69 110 HIS A N 1
ATOM 835 C CA . HIS A 1 110 ? 11.247 -3.537 -9.228 1.00 95.69 110 HIS A CA 1
ATOM 836 C C . HIS A 1 110 ? 12.453 -4.466 -9.149 1.00 95.69 110 HIS A C 1
ATOM 838 O O . HIS A 1 110 ? 13.558 -4.033 -8.822 1.00 95.69 110 HIS A O 1
ATOM 844 N N . VAL A 1 111 ? 12.226 -5.749 -9.413 1.00 94.81 111 VAL A N 1
ATOM 845 C CA . VAL A 1 111 ? 13.271 -6.765 -9.354 1.00 94.81 111 VAL A CA 1
ATOM 846 C C . VAL A 1 111 ? 13.958 -6.855 -10.704 1.00 94.81 111 VAL A C 1
ATOM 848 O O . VAL A 1 111 ? 13.419 -7.407 -11.662 1.00 94.81 111 VAL A O 1
ATOM 851 N N . GLU A 1 112 ? 15.181 -6.350 -10.769 1.00 90.25 112 GLU A N 1
ATOM 852 C CA . GLU A 1 112 ? 15.994 -6.421 -11.976 1.00 90.25 112 GLU A CA 1
ATOM 853 C C . GLU A 1 112 ? 16.869 -7.676 -11.982 1.00 90.25 112 GLU A C 1
ATOM 855 O O . GLU A 1 112 ? 17.385 -8.120 -10.953 1.00 90.25 112 GLU A O 1
ATOM 860 N N . MET A 1 113 ? 17.062 -8.251 -13.170 1.00 85.44 113 MET A N 1
ATOM 861 C CA . MET A 1 113 ? 18.080 -9.278 -13.363 1.00 85.44 113 MET A CA 1
ATOM 862 C C . MET A 1 113 ? 19.453 -8.627 -13.306 1.00 85.44 113 MET A C 1
ATOM 864 O O . MET A 1 113 ? 19.823 -7.872 -14.205 1.00 85.44 113 MET A O 1
ATOM 868 N N . ILE A 1 114 ? 20.235 -8.969 -12.287 1.00 75.81 114 ILE A N 1
ATOM 869 C CA . ILE A 1 114 ? 21.653 -8.627 -12.268 1.00 75.81 114 ILE A CA 1
ATOM 870 C C . ILE A 1 114 ? 22.346 -9.553 -13.270 1.00 75.81 114 ILE A C 1
ATOM 872 O O . ILE A 1 114 ? 22.505 -10.746 -13.017 1.00 75.81 114 ILE A O 1
ATOM 876 N N . HIS A 1 115 ? 22.740 -9.012 -14.421 1.00 69.56 115 HIS A N 1
ATOM 877 C CA . HIS A 1 115 ? 23.781 -9.648 -15.220 1.00 69.56 115 HIS A CA 1
ATOM 878 C C . HIS A 1 115 ? 25.102 -9.408 -14.501 1.00 69.56 115 HIS A C 1
ATOM 880 O O . HIS A 1 115 ? 25.510 -8.259 -14.352 1.00 69.56 115 HIS A O 1
ATOM 886 N N . ASP A 1 116 ? 25.745 -10.475 -14.034 1.00 66.06 116 ASP A N 1
ATOM 887 C CA . ASP A 1 116 ? 27.101 -10.396 -13.506 1.00 66.06 116 ASP A CA 1
ATOM 888 C C . ASP A 1 116 ? 28.094 -10.418 -14.682 1.00 66.06 116 ASP A C 1
ATOM 890 O O . ASP A 1 116 ? 28.258 -11.465 -15.314 1.00 66.06 116 ASP A O 1
ATOM 894 N N . PRO A 1 117 ? 28.762 -9.296 -15.013 1.00 60.25 117 PRO A N 1
ATOM 895 C CA . PRO A 1 117 ? 29.769 -9.280 -16.067 1.00 60.25 117 PRO A CA 1
ATOM 896 C C . PRO A 1 117 ? 31.045 -10.058 -15.692 1.00 60.25 117 PRO A C 1
ATOM 898 O O . PRO A 1 117 ? 31.894 -10.249 -16.559 1.00 60.25 117 PRO A O 1
ATOM 901 N N . ALA A 1 118 ? 31.210 -10.496 -14.435 1.00 61.81 118 ALA A N 1
ATOM 902 C CA . ALA A 1 118 ? 32.339 -11.314 -13.989 1.00 61.81 118 ALA A CA 1
ATOM 903 C C . ALA A 1 118 ? 32.127 -12.823 -14.198 1.00 61.81 118 ALA A C 1
ATOM 905 O O . ALA A 1 118 ? 33.097 -13.579 -14.131 1.00 61.81 118 ALA A O 1
ATOM 906 N N . VAL A 1 119 ? 30.907 -13.272 -14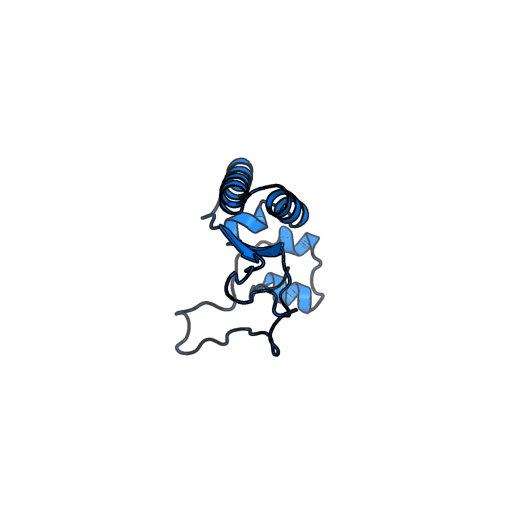.519 1.00 59.59 119 VAL A N 1
ATOM 907 C CA . VAL A 1 119 ? 30.667 -14.631 -15.032 1.00 59.59 119 VAL A CA 1
ATOM 908 C C . VAL A 1 119 ? 30.906 -14.600 -16.540 1.00 59.59 119 VAL A C 1
ATOM 910 O O . VAL A 1 119 ? 29.993 -14.659 -17.363 1.00 59.59 119 VAL A O 1
ATOM 913 N N . GLY A 1 120 ? 32.177 -14.402 -16.887 1.00 51.88 120 GLY A N 1
ATOM 914 C CA . GLY A 1 120 ? 32.677 -14.560 -18.239 1.00 51.88 120 GLY A CA 1
ATOM 915 C C . GLY A 1 120 ? 32.424 -15.980 -18.734 1.00 51.88 120 GLY A C 1
ATOM 916 O O . GLY A 1 120 ? 32.467 -16.947 -17.978 1.00 51.88 120 GLY A O 1
ATOM 917 N N . GLN A 1 121 ? 32.120 -16.056 -20.021 1.00 51.34 121 GLN A N 1
ATOM 918 C CA . GLN A 1 121 ? 31.989 -17.265 -20.816 1.00 51.34 121 GLN A CA 1
ATOM 919 C C . GLN A 1 121 ? 33.295 -18.071 -20.754 1.00 51.34 121 GLN A C 1
ATOM 921 O O . GLN A 1 121 ? 34.217 -17.795 -21.516 1.00 51.34 121 GLN A O 1
ATOM 926 N N . ASP A 1 122 ? 33.377 -19.050 -19.858 1.00 46.97 122 ASP A N 1
ATOM 927 C CA . ASP A 1 122 ? 34.323 -20.155 -20.011 1.00 46.97 122 ASP A CA 1
ATOM 928 C C . ASP A 1 122 ? 33.651 -21.200 -20.923 1.00 46.97 122 ASP A C 1
ATOM 930 O O . ASP A 1 122 ? 32.919 -22.079 -20.459 1.00 46.97 122 ASP A O 1
ATOM 934 N N . GLU A 1 123 ? 33.836 -21.021 -22.238 1.00 42.56 123 GLU A N 1
ATOM 935 C CA . GLU A 1 123 ? 33.791 -22.113 -23.228 1.00 42.56 123 GLU A CA 1
ATOM 936 C C . GLU A 1 123 ? 35.072 -22.957 -23.160 1.00 42.56 123 GLU A C 1
ATOM 938 O O . GLU A 1 123 ? 36.170 -22.371 -23.002 1.00 42.56 123 GLU A O 1
#

Solvent-accessible surface area (backbone atoms only — not comparable to full-atom values): 7881 Å² total; per-residue (Å²): 134,95,75,79,72,56,25,54,41,50,52,37,41,75,71,64,76,45,53,73,73,55,41,77,73,36,93,54,52,84,41,67,77,68,63,88,83,81,48,101,71,76,90,78,93,73,74,98,59,88,80,89,83,54,73,70,41,72,48,81,47,67,36,63,38,33,63,77,61,41,54,71,70,56,53,48,51,43,58,69,76,42,54,56,69,58,23,41,53,50,53,52,48,52,18,45,76,69,63,46,89,51,75,64,48,67,48,58,49,73,37,73,74,80,78,61,82,83,72,62,87,84,124

Nearest PDB structures (foldseek):
  2xzv-assembly1_A  TM=9.106E-01  e=6.601E-07  Synechococcus elongatus
  1txo-assembly1_A  TM=8.981E-01  e=1.590E-06  Mycobacterium tuberculosis
  2y09-assembly1_A  TM=9.086E-01  e=2.922E-06  Synechococcus elongatus
  5iti-assembly1_A  TM=8.949E-01  e=1.814E-05  Thermosynechococcus vestitus BP-1
  2j82-assembly1_A-2  TM=9.274E-01  e=2.368E-04  Synechococcus elongatus

Sequence (123 aa):
QMTEDHSVVMELLRQGLINEDQARGHADKNVILRALGTKPQVSVSTWGRPFPVKANDRFVLCTDGLSDLVLDDEIQAIAEAETPSTACEQLVTLAKQRGGYDNITVGILHVEMIHDPAVGQDE